Protein 1EXS (pdb70)

CATH classification: 2.40.128.20

Solvent-accessible surface area: 9386 Å² total; per-residue (Å²): 194,157,102,110,70,140,102,99,181,64,85,63,126,110,15,18,38,83,19,29,1,8,7,17,0,5,1,72,91,30,126,37,96,66,192,32,14,1,37,90,0,5,0,30,10,6,120,35,23,137,111,37,12,4,58,0,56,2,29,43,46,69,143,105,151,57,32,136,27,103,14,92,0,85,131,48,154,103,89,50,40,30,120,11,146,25,8,24,4,39,60,1,45,40,28,46,15,50,200,84,74,29,4,1,1,0,2,34,38,59,98,38,42,103,62,8,3,3,0,2,2,1,18,108,77,64,132,54,76,104,94,37,40,92,68,4,78,76,8,7,162,55,31,113,16,91,34,111,33,45,115,60,109,147,145,50,91,11,41,86

Structure (mmCIF, N/CA/C/O backbone):
data_1EXS
#
_entry.id   1EXS
#
_cell.length_a   80.605
_cell.length_b   80.605
_cell.length_c   78.520
_cell.angle_alpha   90.00
_cell.angle_beta   90.00
_cell.angle_gamma   120.00
#
_symmetry.space_group_name_H-M   'P 32 2 1'
#
loop_
_entity.id
_entity.type
_entity.pdbx_description
1 polymer BETA-LACTOGLOBULIN
2 non-polymer 'SODIUM ION'
3 non-polymer GLYCEROL
4 water water
#
loop_
_atom_site.group_PDB
_atom_site.id
_atom_site.type_symbol
_atom_site.label_atom_id
_atom_site.label_alt_id
_atom_site.label_comp_id
_atom_site.label_asym_id
_atom_site.label_entity_id
_atom_site.label_seq_id
_atom_site.pdbx_PDB_ins_code
_atom_site.Cartn_x
_atom_site.Cartn_y
_atom_site.Cartn_z
_atom_site.occupancy
_atom_site.B_iso_or_equiv
_atom_site.auth_seq_id
_atom_site.auth_comp_id
_atom_site.auth_asym_id
_atom_site.auth_atom_id
_atom_site.pdbx_PDB_model_num
ATOM 1 N N . VAL A 1 1 ? 43.633 -9.580 -1.745 1.00 77.84 1 VAL A N 1
ATOM 2 C CA . VAL A 1 1 ? 42.706 -8.945 -0.767 1.00 78.45 1 VAL A CA 1
ATOM 3 C C . VAL A 1 1 ? 43.314 -9.079 0.633 1.00 76.69 1 VAL A C 1
ATOM 4 O O . VAL A 1 1 ? 42.681 -9.410 1.640 1.00 77.77 1 VAL A O 1
ATOM 8 N N . GLU A 1 2 ? 44.592 -8.721 0.707 1.00 72.48 2 GLU A N 1
ATOM 9 C CA . GLU A 1 2 ? 45.367 -8.729 1.920 1.00 68.99 2 GLU A CA 1
ATOM 10 C C . GLU A 1 2 ? 45.028 -7.652 2.950 1.00 63.73 2 GLU A C 1
ATOM 11 O O . GLU A 1 2 ? 45.762 -7.588 3.938 1.00 62.14 2 GLU A O 1
ATOM 17 N N . VAL A 1 3 ? 43.986 -6.855 2.808 1.00 58.54 3 VAL A N 1
ATOM 18 C CA . VAL A 1 3 ? 43.656 -5.825 3.779 1.00 55.78 3 VAL A CA 1
ATOM 19 C C . VAL A 1 3 ? 42.152 -5.753 4.004 1.00 54.48 3 VAL A C 1
ATOM 20 O O . VAL A 1 3 ? 41.397 -5.764 3.032 1.00 54.48 3 VAL A O 1
ATOM 24 N N . THR A 1 4 ? 41.705 -5.736 5.271 1.00 50.53 4 THR A N 1
ATOM 25 C CA . THR A 1 4 ? 40.315 -5.567 5.607 1.00 46.76 4 THR A CA 1
ATOM 26 C C . THR A 1 4 ? 40.074 -4.593 6.783 1.00 41.85 4 THR A C 1
ATOM 27 O O . THR A 1 4 ? 40.902 -4.435 7.681 1.00 40.71 4 THR A O 1
ATOM 31 N N . PRO A 1 5 ? 38.898 -4.003 6.765 1.00 38.44 5 PRO A N 1
ATOM 32 C CA . PRO A 1 5 ? 38.478 -3.070 7.795 1.00 37.15 5 PRO A CA 1
ATOM 33 C C . PRO A 1 5 ? 38.216 -3.837 9.089 1.00 36.47 5 PRO A C 1
ATOM 34 O O . PRO A 1 5 ? 37.529 -4.839 9.171 1.00 34.64 5 PRO A O 1
ATOM 38 N N . ILE A 1 6 ? 38.888 -3.398 10.137 1.00 36.26 6 ILE A N 1
ATOM 39 C CA . ILE A 1 6 ? 38.678 -3.874 11.496 1.00 36.37 6 ILE A CA 1
ATOM 40 C C . ILE A 1 6 ? 38.540 -2.643 12.361 1.00 35.37 6 ILE A C 1
ATOM 41 O O . ILE A 1 6 ? 39.032 -1.591 11.883 1.00 36.98 6 ILE A O 1
ATOM 46 N N . MET A 1 7 ? 38.133 -2.752 13.606 1.00 32.26 7 MET A N 1
ATOM 47 C CA . MET A 1 7 ? 38.210 -1.633 14.512 1.00 31.20 7 MET A CA 1
ATOM 48 C C . MET A 1 7 ? 39.513 -1.731 15.293 1.00 33.26 7 MET A C 1
ATOM 49 O O . MET A 1 7 ? 40.020 -2.821 15.527 1.00 30.45 7 MET A O 1
ATOM 54 N N . THR A 1 8 ? 40.205 -0.609 15.525 1.00 33.57 8 THR A N 1
ATOM 55 C CA . THR A 1 8 ? 41.427 -0.688 16.277 1.00 36.54 8 THR A CA 1
ATOM 56 C C . THR A 1 8 ? 41.453 0.492 17.266 1.00 36.01 8 THR A C 1
ATOM 57 O O . THR A 1 8 ? 40.833 1.490 16.990 1.00 35.27 8 THR A O 1
ATOM 61 N N . GLU A 1 9 ? 42.148 0.318 18.372 1.00 35.57 9 GLU A N 1
ATOM 62 C CA . GLU A 1 9 ? 42.373 1.358 19.370 1.00 36.52 9 GLU A CA 1
ATOM 63 C C . GLU A 1 9 ? 43.527 2.171 18.779 1.00 38.15 9 GLU A C 1
ATOM 64 O O . GLU A 1 9 ? 44.619 1.669 18.523 1.00 39.36 9 GLU A O 1
ATOM 70 N N . LEU A 1 10 ? 43.243 3.413 18.446 1.00 38.73 10 LEU A N 1
ATOM 71 C CA . LEU A 1 10 ? 44.278 4.206 17.778 1.00 39.08 10 LEU A CA 1
ATOM 72 C C . LEU A 1 10 ? 44.603 5.417 18.633 1.00 39.21 10 LEU A C 1
ATOM 73 O O . LEU A 1 10 ? 43.793 6.009 19.356 1.00 37.46 10 LEU A O 1
ATOM 78 N N . ASP A 1 11 ? 45.875 5.708 18.575 1.00 41.76 11 ASP A N 1
ATOM 79 C CA . ASP A 1 11 ? 46.484 6.900 19.141 1.00 44.72 11 ASP A CA 1
ATOM 80 C C . ASP A 1 11 ? 45.676 8.114 18.680 1.00 43.87 11 ASP A C 1
ATOM 81 O O . ASP A 1 11 ? 45.620 8.483 17.511 1.00 42.58 11 ASP A O 1
ATOM 86 N N . THR A 1 12 ? 45.037 8.785 19.600 1.00 45.50 12 THR A N 1
ATOM 87 C CA . THR A 1 12 ? 44.226 9.975 19.429 1.00 48.27 12 THR A CA 1
ATOM 88 C C . THR A 1 12 ? 44.865 11.030 18.539 1.00 49.25 12 THR A C 1
ATOM 89 O O . THR A 1 12 ? 44.184 11.677 17.741 1.00 47.80 12 THR A O 1
ATOM 93 N N . GLN A 1 13 ? 46.181 11.173 18.563 1.00 49.99 13 GLN A N 1
ATOM 94 C CA . GLN A 1 13 ? 46.901 12.178 17.805 1.00 51.17 13 GLN A CA 1
ATOM 95 C C . GLN A 1 13 ? 47.083 11.817 16.350 1.00 48.80 13 GLN A C 1
ATOM 96 O O . GLN A 1 13 ? 47.362 12.658 15.487 1.00 47.60 13 GLN A O 1
ATOM 102 N N . LYS A 1 14 ? 46.717 10.609 15.963 1.00 48.41 14 LYS A N 1
ATOM 103 C CA . LYS A 1 14 ? 46.671 10.236 14.552 1.00 46.56 14 LYS A CA 1
ATOM 104 C C . LYS A 1 14 ? 45.394 10.798 13.950 1.00 43.55 14 LYS A C 1
ATOM 105 O O . LYS A 1 14 ? 45.346 10.952 12.737 1.00 43.45 14 LYS A O 1
ATOM 111 N N . VAL A 1 15 ? 44.401 11.064 14.785 1.00 38.97 15 VAL A N 1
ATOM 112 C CA . VAL A 1 15 ? 43.137 11.610 14.401 1.00 37.26 15 VAL A CA 1
ATOM 113 C C . VAL A 1 15 ? 43.073 13.121 14.679 1.00 36.28 15 VAL A C 1
ATOM 114 O O . VAL A 1 15 ? 42.514 13.817 13.834 1.00 36.80 15 VAL A O 1
ATOM 118 N N . ALA A 1 16 ? 43.556 13.649 15.799 1.00 32.45 16 ALA A N 1
ATOM 119 C CA . ALA A 1 16 ? 43.341 15.035 16.134 1.00 31.61 16 ALA A CA 1
ATOM 120 C C . ALA A 1 16 ? 44.025 16.030 15.183 1.00 29.66 16 ALA A C 1
ATOM 121 O O . ALA A 1 16 ? 45.074 15.715 14.629 1.00 29.43 16 ALA A O 1
ATOM 123 N N . GLY A 1 17 ? 43.492 17.244 15.173 1.00 27.42 17 GLY A N 1
ATOM 124 C CA . GLY A 1 17 ? 44.172 18.357 14.510 1.00 27.15 17 GLY A CA 1
ATOM 125 C C . GLY A 1 17 ? 43.510 18.823 13.193 1.00 26.22 17 GLY A C 1
ATOM 126 O O . GLY A 1 17 ? 42.342 18.646 12.884 1.00 24.36 17 GLY A O 1
ATOM 127 N N . THR A 1 18 ? 44.328 19.437 12.378 1.00 26.73 18 THR A N 1
ATOM 128 C CA . THR A 1 18 ? 43.933 20.023 11.113 1.00 28.98 18 THR A CA 1
ATOM 129 C C . THR A 1 18 ? 43.992 18.993 9.986 1.00 28.25 18 THR A C 1
ATOM 130 O O . THR A 1 18 ? 44.904 18.186 9.897 1.00 28.13 18 THR A O 1
ATOM 134 N N . TRP A 1 19 ? 42.957 18.995 9.197 1.00 28.07 19 TRP A N 1
ATOM 135 C CA . TRP A 1 19 ? 42.791 18.110 8.045 1.00 29.96 19 TRP A CA 1
ATOM 136 C C . TRP A 1 19 ? 42.139 18.950 6.941 1.00 30.30 19 TRP A C 1
ATOM 137 O O . TRP A 1 19 ? 41.737 20.110 7.151 1.00 29.68 19 TRP A O 1
ATOM 148 N N . HIS A 1 20 ? 42.292 18.463 5.712 1.00 29.45 20 HIS A N 1
ATOM 149 C CA . HIS A 1 20 ? 41.750 19.108 4.529 1.00 28.95 20 HIS A CA 1
ATOM 150 C C . HIS A 1 20 ? 41.101 18.006 3.670 1.00 27.73 20 HIS A C 1
ATOM 151 O O . HIS A 1 20 ? 41.690 16.941 3.460 1.00 24.27 20 HIS A O 1
ATOM 158 N N . THR A 1 21 ? 39.924 18.328 3.155 1.00 27.03 21 THR A N 1
ATOM 159 C CA . THR A 1 21 ? 39.228 17.389 2.266 1.00 29.20 21 THR A CA 1
ATOM 160 C C . THR A 1 21 ? 39.876 17.478 0.884 1.00 29.48 21 THR A C 1
ATOM 161 O O . THR A 1 21 ? 39.814 18.559 0.281 1.00 29.58 21 THR A O 1
ATOM 165 N N . VAL A 1 22 ? 40.560 16.448 0.432 1.00 29.64 22 VAL A N 1
ATOM 166 C CA . VAL A 1 22 ? 41.221 16.462 -0.860 1.00 29.11 22 VAL A CA 1
ATOM 167 C C . VAL A 1 22 ? 40.508 15.651 -1.936 1.00 30.40 22 VAL A C 1
ATOM 168 O O . VAL A 1 22 ? 40.818 15.867 -3.140 1.00 30.53 22 VAL A O 1
ATOM 172 N N . ALA A 1 23 ? 39.437 14.935 -1.565 1.00 28.58 23 ALA A N 1
ATOM 173 C CA . ALA A 1 23 ? 38.639 14.228 -2.577 1.00 28.18 23 ALA A CA 1
ATOM 174 C C . ALA A 1 23 ? 37.353 13.719 -1.928 1.00 30.12 23 ALA A C 1
ATOM 175 O O . ALA A 1 23 ? 37.240 13.618 -0.692 1.00 30.16 23 ALA A O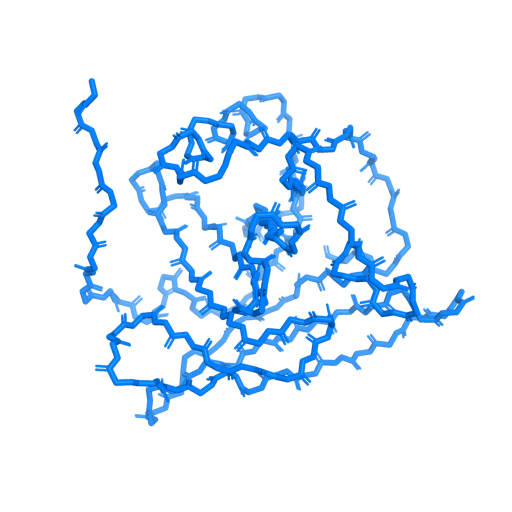 1
ATOM 177 N N . MET A 1 24 ? 36.309 13.579 -2.735 1.00 29.08 24 MET A N 1
ATOM 178 C CA . MET A 1 24 ? 35.020 13.094 -2.324 1.00 29.39 24 MET A CA 1
ATOM 179 C C . MET A 1 24 ? 34.509 11.984 -3.247 1.00 31.50 24 MET A C 1
ATOM 180 O O . MET A 1 24 ? 34.816 11.885 -4.438 1.00 32.28 24 MET A O 1
ATOM 185 N N . ALA A 1 25 ? 33.632 11.154 -2.648 1.00 31.25 25 ALA A N 1
ATOM 186 C CA . ALA A 1 25 ? 33.115 9.973 -3.320 1.00 29.87 25 ALA A CA 1
ATOM 187 C C . ALA A 1 25 ? 31.703 9.731 -2.856 1.00 31.79 25 ALA A C 1
ATOM 188 O O . ALA A 1 25 ? 31.339 10.246 -1.791 1.00 31.80 25 ALA A O 1
ATOM 190 N N . VAL A 1 26 ? 30.846 9.197 -3.752 1.00 33.32 26 VAL A N 1
ATOM 191 C CA . VAL A 1 26 ? 29.428 9.012 -3.376 1.00 32.89 26 VAL A CA 1
ATOM 192 C C . VAL A 1 26 ? 28.990 7.620 -3.851 1.00 32.82 26 VAL A C 1
ATOM 193 O O . VAL A 1 26 ? 29.686 6.960 -4.619 1.00 30.25 26 VAL A O 1
ATOM 197 N N . SER A 1 27 ? 27.894 7.114 -3.302 1.00 34.79 27 SER A N 1
ATOM 198 C CA . SER A 1 27 ? 27.400 5.805 -3.705 1.00 37.25 27 SER A CA 1
ATOM 199 C C . SER A 1 27 ? 26.947 5.946 -5.173 1.00 38.59 27 SER A C 1
ATOM 200 O O . SER A 1 27 ? 26.481 7.026 -5.512 1.00 35.45 27 SER A O 1
ATOM 203 N N . ASP A 1 28 ? 27.161 4.910 -5.978 1.00 39.42 28 ASP A N 1
ATOM 204 C CA . ASP A 1 28 ? 26.705 4.916 -7.353 1.00 44.16 28 ASP A CA 1
ATOM 205 C C . ASP A 1 28 ? 25.324 5.522 -7.504 1.00 47.02 28 ASP A C 1
ATOM 206 O O . ASP A 1 28 ? 25.248 6.385 -8.382 1.00 49.77 28 ASP A O 1
ATOM 211 N N . VAL A 1 29 ? 24.323 5.185 -6.727 1.00 51.13 29 VAL A N 1
ATOM 212 C CA . VAL A 1 29 ? 23.036 5.846 -6.839 1.00 56.22 29 VAL A CA 1
ATOM 213 C C . VAL A 1 29 ? 22.938 6.695 -5.581 1.00 59.86 29 VAL A C 1
ATOM 214 O O . VAL A 1 29 ? 22.857 6.159 -4.489 1.00 61.64 29 VAL A O 1
ATOM 218 N N . SER A 1 30 ? 23.108 7.981 -5.755 1.00 64.95 30 SER A N 1
ATOM 219 C CA . SER A 1 30 ? 23.176 8.913 -4.647 1.00 70.42 30 SER A CA 1
ATOM 220 C C . SER A 1 30 ? 21.969 9.829 -4.633 1.00 76.66 30 SER A C 1
ATOM 221 O O . SER A 1 30 ? 21.693 10.519 -5.614 1.00 77.08 30 SER A O 1
ATOM 224 N N . LEU A 1 31 ? 21.223 9.846 -3.538 1.00 84.53 31 LEU A N 1
ATOM 225 C CA . LEU A 1 31 ? 20.049 10.691 -3.400 1.00 92.98 31 LEU A CA 1
ATOM 226 C C . LEU A 1 31 ? 20.168 11.586 -2.175 1.00 98.96 31 LEU A C 1
ATOM 227 O O . LEU A 1 31 ? 19.726 11.222 -1.083 1.00 99.67 31 LEU A O 1
ATOM 232 N N . LEU A 1 32 ? 20.816 12.732 -2.353 1.00 105.84 32 LEU A N 1
ATOM 233 C CA . LEU A 1 32 ? 21.070 13.641 -1.228 1.00 112.61 32 LEU A CA 1
ATOM 234 C C . LEU A 1 32 ? 20.106 14.805 -1.229 1.00 116.67 32 LEU A C 1
ATOM 235 O O . LEU A 1 32 ? 19.790 15.346 -2.288 1.00 116.85 32 LEU A O 1
ATOM 240 N N . ASP A 1 33 ? 19.610 15.234 -0.076 1.00 121.74 33 ASP A N 1
ATOM 241 C CA . ASP A 1 33 ? 18.633 16.293 0.067 1.00 126.37 33 ASP A CA 1
ATOM 242 C C . ASP A 1 33 ? 18.834 17.579 -0.712 1.00 12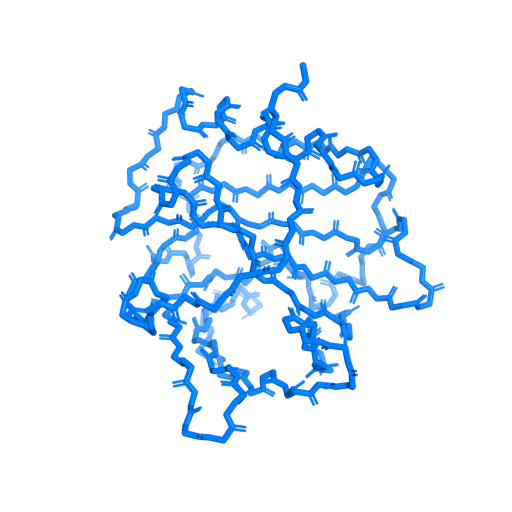7.55 33 ASP A C 1
ATOM 243 O O . ASP A 1 33 ? 17.810 18.195 -1.059 1.00 128.27 33 ASP A O 1
ATOM 248 N N . ALA A 1 34 ? 20.028 18.084 -0.946 1.00 127.88 34 ALA A N 1
ATOM 249 C CA . ALA A 1 34 ? 20.294 19.286 -1.713 1.00 127.48 34 ALA A CA 1
ATOM 250 C C . ALA A 1 34 ? 20.385 20.547 -0.866 1.00 126.47 34 ALA A C 1
ATOM 251 O O . ALA A 1 34 ? 21.311 21.340 -1.065 1.00 126.52 34 ALA A O 1
ATOM 253 N N . LYS A 1 35 ? 19.515 20.713 0.122 1.00 124.56 35 LYS A N 1
ATOM 254 C CA . LYS A 1 35 ? 19.528 21.896 0.973 1.00 122.12 35 LYS A CA 1
ATOM 255 C C . LYS A 1 35 ? 20.747 21.915 1.892 1.00 118.09 35 LYS A C 1
ATOM 256 O O . LYS A 1 35 ? 21.248 22.965 2.301 1.00 118.06 35 LYS A O 1
ATOM 262 N N . SER A 1 36 ? 21.219 20.724 2.240 1.00 111.81 36 SER A N 1
ATOM 263 C CA . SER A 1 36 ? 22.393 20.574 3.089 1.00 105.22 36 SER A CA 1
ATOM 264 C C . SER A 1 36 ? 23.185 19.363 2.625 1.00 99.02 36 SER A C 1
ATOM 265 O O . SER A 1 36 ? 23.217 18.341 3.294 1.00 97.64 36 SER A O 1
ATOM 268 N N . SER A 1 37 ? 23.779 19.461 1.439 1.00 91.76 37 SER A N 1
ATOM 269 C CA . SER A 1 37 ? 24.538 18.347 0.901 1.00 85.13 37 SER A CA 1
ATOM 270 C C . SER A 1 37 ? 25.840 18.133 1.670 1.00 78.25 37 SER A C 1
ATOM 271 O O . SER A 1 37 ? 26.684 19.027 1.751 1.00 76.05 37 SER A O 1
ATOM 274 N N . PRO A 1 38 ? 26.132 16.873 1.979 1.00 71.60 38 PRO A N 1
ATOM 275 C CA . PRO A 1 38 ? 27.430 16.479 2.492 1.00 66.83 38 PRO A CA 1
ATOM 276 C C . PRO A 1 38 ? 28.551 16.863 1.534 1.00 62.22 38 PRO A C 1
ATOM 277 O O . PRO A 1 38 ? 29.661 17.181 1.967 1.00 58.80 38 PRO A O 1
ATOM 281 N N . LEU A 1 39 ? 28.284 17.027 0.242 1.00 58.68 39 LEU A N 1
ATOM 282 C CA . LEU A 1 39 ? 29.236 17.446 -0.754 1.00 56.98 39 LEU A CA 1
ATOM 283 C C . LEU A 1 39 ? 29.585 18.927 -0.647 1.00 54.10 39 LEU A C 1
ATOM 284 O O . LEU A 1 39 ? 30.551 19.303 -1.288 1.00 51.38 39 LEU A O 1
ATOM 289 N N . LYS A 1 40 ? 28.892 19.718 0.155 1.00 52.51 40 LYS A N 1
ATOM 290 C CA . LYS A 1 40 ? 29.273 21.113 0.298 1.00 54.24 40 LYS A CA 1
ATOM 291 C C . LYS A 1 40 ? 29.957 21.427 1.626 1.00 51.42 40 LYS A C 1
ATOM 292 O O . LYS A 1 40 ? 30.109 22.597 1.986 1.00 48.74 40 LYS A O 1
ATOM 298 N N . ALA A 1 41 ? 30.261 20.410 2.421 1.00 48.50 41 ALA A N 1
ATOM 299 C CA . ALA A 1 41 ? 30.881 20.611 3.737 1.00 45.95 41 ALA A CA 1
ATOM 300 C C . ALA A 1 41 ? 32.289 20.034 3.689 1.00 44.56 41 ALA A C 1
ATOM 301 O O . ALA A 1 41 ? 32.595 18.912 3.284 1.00 45.17 41 ALA A O 1
ATOM 303 N N . TYR A 1 42 ? 33.246 20.920 3.927 1.00 41.86 42 TYR A N 1
ATOM 30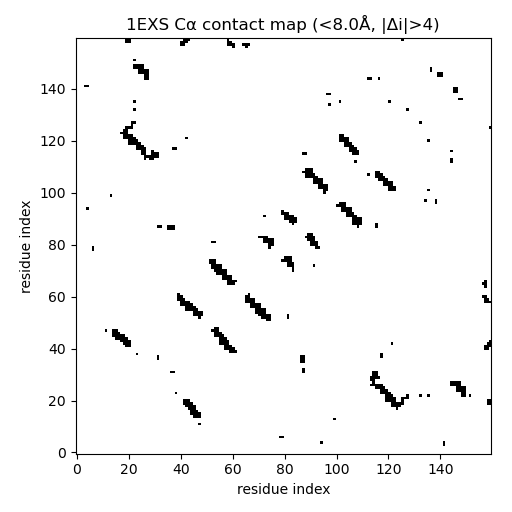4 C CA . TYR A 1 42 ? 34.665 20.581 3.864 1.00 39.08 42 TYR A CA 1
ATOM 305 C C . TYR A 1 42 ? 35.214 20.521 5.275 1.00 37.54 42 TYR A C 1
ATOM 306 O O . TYR A 1 42 ? 35.062 21.489 6.027 1.00 35.21 42 TYR A O 1
ATOM 315 N N . VAL A 1 43 ? 35.811 19.391 5.639 1.00 36.59 43 VAL A N 1
ATOM 316 C CA . VAL A 1 43 ? 36.426 19.213 6.954 1.00 33.89 43 VAL A CA 1
ATOM 317 C C . VAL A 1 43 ? 37.632 20.115 7.122 1.00 35.13 43 VAL A C 1
ATOM 318 O O . VAL A 1 43 ? 38.565 20.192 6.300 1.00 36.76 43 VAL A O 1
ATOM 322 N N . GLU A 1 44 ? 37.729 20.721 8.309 1.00 35.91 44 GLU A N 1
ATOM 323 C CA . GLU A 1 44 ? 38.914 21.489 8.669 1.00 35.29 44 GLU A CA 1
ATOM 324 C C . GLU A 1 44 ? 39.643 20.898 9.868 1.00 32.41 44 GLU A C 1
ATOM 325 O O . GLU A 1 44 ? 40.825 21.162 10.018 1.00 29.86 44 GLU A O 1
ATOM 331 N N . GLY A 1 45 ? 38.949 20.159 10.728 1.00 31.35 45 GLY A N 1
ATOM 332 C CA . GLY A 1 45 ? 39.693 19.642 11.872 1.00 30.28 45 GLY A CA 1
ATOM 333 C C . GLY A 1 45 ? 38.912 18.557 12.569 1.00 30.13 45 GLY A C 1
ATOM 334 O O . GLY A 1 45 ? 37.690 18.532 12.383 1.00 29.16 45 GLY A O 1
ATOM 335 N N . LEU A 1 46 ? 39.653 17.777 13.375 1.00 28.74 46 LEU A N 1
ATOM 336 C CA . LEU A 1 46 ? 38.975 16.694 14.102 1.00 26.80 46 LEU A CA 1
ATOM 337 C C . LEU A 1 46 ? 39.499 16.690 15.535 1.00 28.04 46 LEU A C 1
ATOM 338 O O . LEU A 1 46 ? 40.646 17.052 15.807 1.00 27.63 46 LEU A O 1
ATOM 343 N N . LYS A 1 47 ? 38.635 16.219 16.430 1.00 28.84 47 LYS A N 1
ATOM 344 C CA . LYS A 1 47 ? 39.124 16.095 17.782 1.00 30.67 47 LYS A CA 1
ATOM 345 C C . LYS A 1 47 ? 38.359 15.084 18.616 1.00 28.21 47 LYS A C 1
ATOM 346 O O . LYS A 1 47 ? 37.224 15.349 18.968 1.00 27.02 47 LYS A O 1
ATOM 352 N N . PRO A 1 48 ? 38.973 13.956 18.846 1.00 26.16 48 PRO A N 1
ATOM 353 C CA . PRO A 1 48 ? 38.362 12.946 19.727 1.00 27.62 48 PRO A CA 1
ATOM 354 C C . PRO A 1 48 ? 38.291 13.565 21.120 1.00 27.96 48 PRO A C 1
ATOM 355 O O . PRO A 1 48 ? 39.227 14.269 21.541 1.00 29.04 48 PRO A O 1
ATOM 359 N N . THR A 1 49 ? 37.199 13.469 21.837 1.00 27.99 49 THR A N 1
ATOM 360 C CA . THR A 1 49 ? 37.060 14.059 23.167 1.00 30.54 49 THR A CA 1
ATOM 361 C C . THR A 1 49 ? 37.354 13.022 24.265 1.00 33.54 49 THR A C 1
ATOM 362 O O . THR A 1 49 ? 37.040 11.836 24.076 1.00 32.65 49 THR A O 1
ATOM 366 N N . PRO A 1 50 ? 37.387 13.531 25.524 1.00 35.63 50 PRO A N 1
ATOM 367 C CA . PRO A 1 50 ? 37.688 12.657 26.660 1.00 35.46 50 PRO A CA 1
ATOM 368 C C . PRO A 1 50 ? 36.598 11.677 26.905 1.00 36.24 50 PRO A C 1
ATOM 369 O O . PRO A 1 50 ? 36.811 10.532 27.329 1.00 40.01 50 PRO A O 1
ATOM 373 N N . GLU A 1 51 ? 35.389 11.963 26.443 1.00 35.88 51 GLU A N 1
ATOM 374 C CA . GLU A 1 51 ? 34.245 11.096 26.570 1.00 35.66 51 GLU A CA 1
ATOM 375 C C . GLU A 1 51 ? 34.100 10.069 25.441 1.00 35.09 51 GLU A C 1
ATOM 376 O O . GLU A 1 51 ? 33.093 9.362 25.450 1.00 33.38 51 GLU A O 1
ATOM 382 N N . GLY A 1 52 ? 35.017 9.997 24.490 1.00 34.66 52 GLY A N 1
ATOM 383 C CA . GLY A 1 52 ? 34.794 9.065 23.379 1.00 36.62 52 GLY A CA 1
ATOM 384 C C . GLY A 1 52 ? 33.957 9.630 22.236 1.00 35.57 52 GLY A C 1
ATOM 385 O O . GLY A 1 52 ? 33.412 8.856 21.423 1.00 36.05 52 GLY A O 1
ATOM 386 N N . ASP A 1 53 ? 33.642 10.930 22.253 1.00 34.22 53 ASP A N 1
ATOM 387 C CA . ASP A 1 53 ? 32.893 11.425 21.073 1.00 33.42 53 ASP A CA 1
ATOM 388 C C . ASP A 1 53 ? 33.980 11.993 20.145 1.00 32.44 53 ASP A C 1
ATOM 389 O O . ASP A 1 53 ? 35.188 12.055 20.498 1.00 29.87 53 ASP A O 1
ATOM 394 N N . LEU A 1 54 ? 33.479 12.487 19.040 1.00 30.69 54 LEU A N 1
ATOM 395 C CA . LEU A 1 54 ? 34.335 13.094 18.031 1.00 31.86 54 LEU A CA 1
ATOM 396 C C . LEU A 1 54 ? 33.852 14.472 17.570 1.00 32.58 54 LEU A C 1
ATOM 397 O O . LEU A 1 54 ? 32.772 14.721 17.011 1.00 34.04 54 LEU A O 1
ATOM 402 N N . GLU A 1 55 ? 34.686 15.459 17.826 1.00 32.92 55 GLU A N 1
ATOM 403 C CA . GLU A 1 55 ? 34.344 16.733 17.227 1.00 35.39 55 GLU A CA 1
ATOM 404 C C . GLU A 1 55 ? 34.985 16.892 15.851 1.00 34.66 55 GLU A C 1
ATOM 405 O O . GLU A 1 55 ? 36.137 16.598 15.544 1.00 32.74 55 GLU A O 1
ATOM 411 N N . ILE A 1 56 ? 34.098 17.375 14.976 1.00 33.10 56 ILE A N 1
ATOM 412 C CA . ILE A 1 56 ? 34.436 17.660 13.598 1.00 31.93 56 ILE A CA 1
ATOM 413 C C . ILE A 1 56 ? 34.226 19.145 13.309 1.00 32.45 56 ILE A C 1
ATOM 414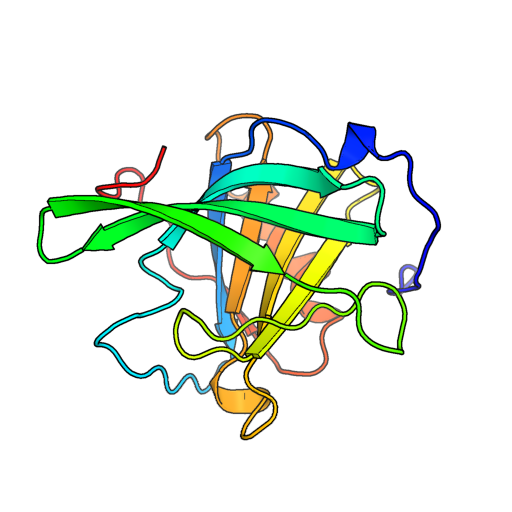 O O . ILE A 1 56 ? 33.119 19.691 13.454 1.00 32.70 56 ILE A O 1
ATOM 419 N N . LEU A 1 57 ? 35.224 19.855 12.881 1.00 34.66 57 LEU A N 1
ATOM 420 C CA . LEU A 1 57 ? 35.102 21.258 12.471 1.00 37.45 57 LEU A CA 1
ATOM 421 C C . LEU A 1 57 ? 35.015 21.253 10.934 1.00 39.45 57 LEU A C 1
ATOM 422 O O . LEU A 1 57 ? 35.915 20.785 10.222 1.00 36.71 57 LEU A O 1
ATOM 427 N N . LEU A 1 58 ? 33.917 21.753 10.411 1.00 44.92 58 LEU A N 1
ATOM 428 C CA . LEU A 1 58 ? 33.586 21.862 9.012 1.00 50.61 58 LEU A CA 1
ATOM 429 C C . LEU A 1 58 ? 33.364 23.325 8.569 1.00 56.81 58 LEU A C 1
ATOM 430 O O . LEU A 1 58 ? 32.954 24.251 9.268 1.00 52.47 58 LEU A O 1
ATOM 435 N N . GLN A 1 59 ? 33.565 23.529 7.276 1.00 66.39 59 GLN A N 1
ATOM 436 C CA . GLN A 1 59 ? 33.234 24.751 6.572 1.00 78.08 59 GLN A CA 1
ATOM 437 C C . GLN A 1 59 ? 32.247 24.372 5.469 1.00 86.88 59 GLN A C 1
ATOM 438 O O . GLN A 1 59 ? 32.608 23.518 4.668 1.00 85.92 59 GLN A O 1
ATOM 444 N N . LYS A 1 60 ? 31.055 24.953 5.480 1.00 100.04 60 LYS A N 1
ATOM 445 C CA . LYS A 1 60 ? 30.119 24.540 4.443 1.00 113.76 60 LYS A CA 1
ATOM 446 C C . LYS A 1 60 ? 29.715 25.651 3.493 1.00 122.57 60 LYS A C 1
ATOM 447 O O . LYS A 1 60 ? 29.591 26.826 3.791 1.00 122.75 60 LYS A O 1
ATOM 453 N N . ARG A 1 61 ? 29.533 25.194 2.256 1.00 133.73 61 ARG A N 1
ATOM 454 C CA . ARG A 1 61 ? 29.028 25.992 1.147 1.00 144.04 61 ARG A CA 1
ATOM 455 C C . ARG A 1 61 ? 27.588 26.337 1.521 1.00 147.85 61 ARG A C 1
ATOM 456 O O . ARG A 1 61 ? 26.670 25.543 1.324 1.00 148.00 61 ARG A O 1
ATOM 464 N N . GLU A 1 62 ? 27.442 27.485 2.180 1.00 152.00 62 GLU A N 1
ATOM 465 C CA . GLU A 1 62 ? 26.147 27.887 2.699 1.00 155.44 62 GLU A CA 1
ATOM 466 C C . GLU A 1 62 ? 25.586 29.085 1.958 1.00 155.19 62 GLU A C 1
ATOM 467 O O . GLU A 1 62 ? 25.838 30.240 2.287 1.00 155.61 62 GLU A O 1
ATOM 473 N N . ASN A 1 63 ? 24.870 28.806 0.876 1.00 153.76 63 ASN A N 1
ATOM 474 C CA . ASN A 1 63 ? 24.170 29.763 0.046 1.00 151.44 63 ASN A CA 1
ATOM 475 C C . ASN A 1 63 ? 24.992 30.483 -1.010 1.00 147.01 63 ASN A C 1
ATOM 476 O O . ASN A 1 63 ? 24.479 30.867 -2.064 1.00 147.17 63 ASN A O 1
ATOM 481 N N . ASP A 1 64 ? 26.263 30.704 -0.810 1.00 140.40 64 ASP A N 1
ATOM 482 C CA . ASP A 1 64 ? 27.242 31.366 -1.639 1.00 133.17 64 ASP A CA 1
ATOM 483 C C . ASP A 1 64 ? 28.158 32.114 -0.653 1.00 125.54 64 ASP A C 1
ATOM 484 O O . ASP A 1 64 ? 29.054 32.881 -0.943 1.00 125.05 64 ASP A O 1
ATOM 489 N N . LYS A 1 65 ? 27.856 31.799 0.598 1.00 115.42 65 LYS A N 1
ATOM 490 C CA . LYS A 1 65 ? 28.588 32.231 1.764 1.00 105.25 65 LYS A CA 1
ATOM 491 C C . LYS A 1 65 ? 29.239 30.964 2.347 1.00 95.32 65 LYS A C 1
ATOM 492 O O . LYS A 1 65 ? 28.867 29.843 2.012 1.00 93.56 65 LYS A O 1
ATOM 498 N N . CYS A 1 66 ? 30.182 31.202 3.238 1.00 82.90 66 CYS A N 1
ATOM 499 C CA . CYS A 1 66 ? 30.931 30.145 3.889 1.00 70.73 66 CYS A CA 1
ATOM 500 C C . CYS A 1 66 ? 30.704 30.129 5.394 1.00 67.14 66 CYS A C 1
ATOM 501 O O . CYS A 1 66 ? 31.151 31.059 6.087 1.00 67.40 66 CYS A O 1
ATOM 504 N N . ALA A 1 67 ? 30.053 29.077 5.904 1.00 60.80 67 ALA A N 1
ATOM 505 C CA . ALA A 1 67 ? 29.980 29.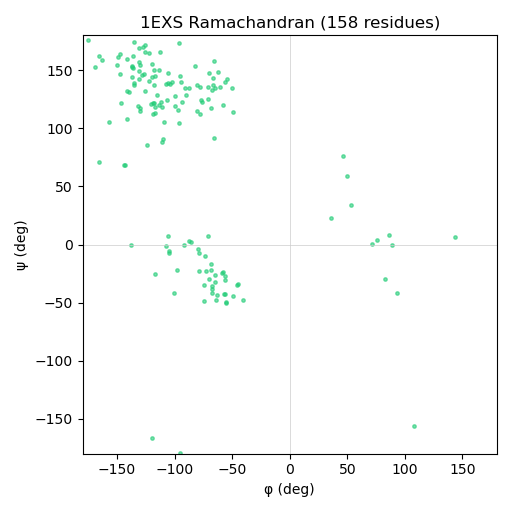094 7.374 1.00 55.44 67 ALA A CA 1
ATOM 506 C C . ALA A 1 67 ? 30.692 27.893 8.009 1.00 50.51 67 ALA A C 1
ATOM 507 O O . ALA A 1 67 ? 30.778 26.780 7.525 1.00 45.24 67 ALA A O 1
ATOM 509 N N . GLN A 1 68 ? 31.154 28.237 9.197 1.00 46.62 68 GLN A N 1
ATOM 510 C CA . GLN A 1 68 ? 31.786 27.331 10.136 1.00 45.32 68 GLN A CA 1
ATOM 511 C C . GLN A 1 68 ? 30.691 26.530 10.805 1.00 43.11 68 GLN A C 1
ATOM 512 O O . GLN A 1 68 ? 29.581 26.986 11.027 1.00 43.96 68 GLN A O 1
ATOM 518 N N . GLU A 1 69 ? 30.892 25.238 10.935 1.00 43.25 69 GLU A N 1
ATOM 519 C CA . GLU A 1 69 ? 29.993 24.274 11.540 1.00 43.02 69 GLU A CA 1
ATOM 520 C C . GLU A 1 69 ? 30.839 23.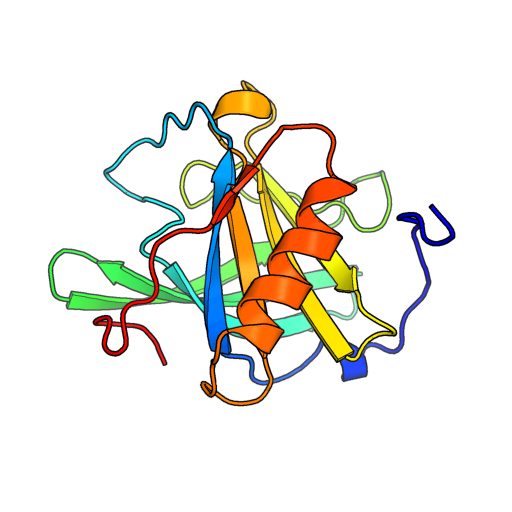273 12.341 1.00 43.63 69 GLU A C 1
ATOM 521 O O . GLU A 1 69 ? 31.885 22.764 11.961 1.00 41.34 69 GLU A O 1
ATOM 527 N N . VAL A 1 70 ? 30.369 23.059 13.580 1.00 42.74 70 VAL A N 1
ATOM 528 C CA . VAL A 1 70 ? 30.996 22.180 14.527 1.00 38.75 70 VAL A CA 1
ATOM 529 C C . VAL A 1 70 ? 30.043 21.043 14.851 1.00 36.04 70 VAL A C 1
ATOM 530 O O . VAL A 1 70 ? 29.007 21.296 15.448 1.00 35.94 70 VAL A O 1
ATOM 534 N N . LEU A 1 71 ? 30.423 19.822 14.552 1.00 34.31 71 LEU A N 1
ATOM 535 C CA . LEU A 1 71 ? 29.591 18.662 14.872 1.00 33.98 71 LEU A CA 1
ATOM 536 C C . LEU A 1 71 ? 30.186 17.874 16.028 1.00 34.02 71 LEU A C 1
ATOM 537 O O . LEU A 1 71 ? 31.429 17.742 16.146 1.00 32.77 71 LEU A O 1
ATOM 542 N N . LEU A 1 72 ? 29.311 17.442 16.924 1.00 34.02 72 LEU A N 1
ATOM 543 C CA . LEU A 1 72 ? 29.705 16.571 18.020 1.00 33.30 72 LEU A CA 1
ATOM 544 C C . LEU A 1 72 ? 29.070 15.203 17.682 1.00 33.93 72 LEU A C 1
ATOM 545 O O . LEU A 1 72 ? 27.908 14.977 17.933 1.00 34.85 72 LEU A O 1
ATOM 550 N N . ALA A 1 73 ? 29.811 14.362 16.972 1.00 33.37 73 ALA A N 1
ATOM 551 C CA . ALA A 1 73 ? 29.402 13.003 16.623 1.00 33.17 73 ALA A CA 1
ATOM 552 C C . ALA A 1 73 ? 29.586 12.164 17.910 1.00 32.16 73 ALA A C 1
ATOM 553 O O . ALA A 1 73 ? 30.641 12.116 18.502 1.00 29.74 73 ALA A O 1
ATOM 555 N N . LYS A 1 74 ? 28.528 11.551 18.346 1.00 33.13 74 LYS A N 1
ATOM 556 C CA . LYS A 1 74 ? 28.461 10.839 19.593 1.00 35.32 74 LYS A CA 1
ATOM 557 C C . LYS A 1 74 ? 28.712 9.337 19.453 1.00 33.49 74 LYS A C 1
ATOM 558 O O . LYS A 1 74 ? 28.106 8.688 18.611 1.00 30.92 74 LYS A O 1
ATOM 564 N N . LYS A 1 75 ? 29.342 8.879 20.494 1.00 33.68 75 LYS A N 1
ATOM 565 C CA . LYS A 1 75 ? 29.525 7.422 20.671 1.00 36.86 75 LYS A CA 1
ATOM 566 C C . LYS A 1 75 ? 28.166 6.737 20.605 1.00 36.20 75 LYS A C 1
ATOM 567 O O . LYS A 1 75 ? 27.172 7.242 21.153 1.00 35.69 75 LYS A O 1
ATOM 573 N N . THR A 1 76 ? 28.147 5.563 19.999 1.00 34.81 76 THR A N 1
ATOM 574 C CA . THR A 1 76 ? 27.004 4.680 19.963 1.00 34.23 76 THR A CA 1
ATOM 575 C C . THR A 1 76 ? 27.441 3.366 20.644 1.00 34.94 76 THR A C 1
ATOM 576 O O . THR A 1 76 ? 28.544 3.336 21.212 1.00 34.87 76 THR A O 1
ATOM 580 N N . ASP A 1 77 ? 26.691 2.295 20.520 1.00 34.40 77 ASP A N 1
ATOM 581 C CA . ASP A 1 77 ? 26.978 1.053 21.224 1.00 36.32 77 ASP A CA 1
ATOM 582 C C . ASP A 1 77 ? 27.858 0.075 20.444 1.00 37.36 77 ASP A C 1
ATOM 583 O O . ASP A 1 77 ? 28.072 -1.065 20.909 1.00 37.63 77 ASP A O 1
ATOM 588 N N . ILE A 1 78 ? 28.231 0.487 19.243 1.00 34.71 78 ILE A N 1
ATOM 589 C CA . 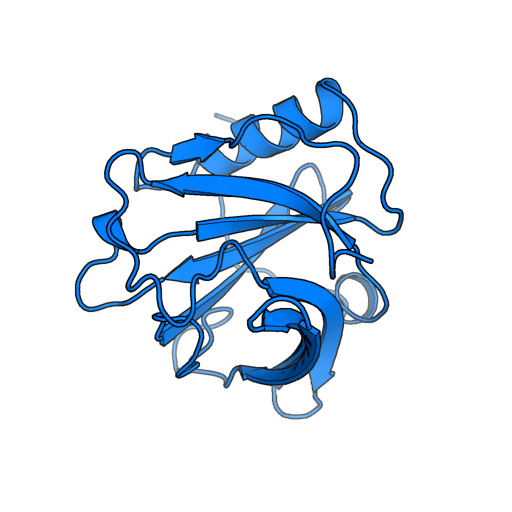ILE A 1 78 ? 29.175 -0.249 18.415 1.00 34.26 78 ILE A CA 1
ATOM 590 C C . ILE A 1 78 ? 30.348 0.719 18.331 1.00 33.01 78 ILE A C 1
ATOM 591 O O . ILE A 1 78 ? 30.171 1.917 18.151 1.00 31.88 78 ILE A O 1
ATOM 596 N N . PRO A 1 79 ? 31.557 0.276 18.621 1.00 32.77 79 PRO A N 1
ATOM 597 C CA . PRO A 1 79 ? 32.727 1.146 18.651 1.00 31.58 79 PRO A CA 1
ATOM 598 C C . PRO A 1 79 ? 32.983 1.757 17.276 1.00 30.19 79 PRO A C 1
ATOM 599 O O . PRO A 1 79 ? 32.729 1.054 16.305 1.00 28.98 79 PRO A O 1
ATOM 603 N N . ALA A 1 80 ? 33.531 2.973 17.245 1.00 27.51 80 ALA A N 1
ATOM 604 C CA . ALA A 1 80 ? 33.959 3.592 16.002 1.00 28.48 80 ALA A CA 1
ATOM 605 C C . ALA A 1 80 ? 32.808 4.042 15.107 1.00 29.07 80 ALA A C 1
ATOM 606 O O . ALA A 1 80 ? 33.104 4.568 14.034 1.00 32.67 80 ALA A O 1
ATOM 608 N N . VAL A 1 81 ? 31.569 3.891 15.437 1.00 28.91 81 VAL A N 1
ATOM 609 C CA . VAL A 1 81 ? 30.385 4.286 14.716 1.00 31.18 81 VAL A CA 1
ATOM 610 C C . VAL A 1 81 ? 29.725 5.439 15.505 1.00 32.32 81 VAL A C 1
ATOM 611 O O . VAL A 1 81 ? 29.491 5.327 16.731 1.00 31.59 81 VAL A O 1
ATOM 615 N N . PHE A 1 82 ? 29.648 6.590 14.850 1.00 31.56 82 PHE A N 1
ATOM 616 C CA . PHE A 1 82 ? 29.164 7.763 15.561 1.00 32.40 82 PHE A CA 1
ATOM 617 C C . PHE A 1 82 ? 27.827 8.226 14.991 1.00 33.41 82 PHE A C 1
ATOM 618 O O . PHE A 1 82 ? 27.487 8.045 13.823 1.00 32.92 82 PHE A O 1
ATOM 626 N N . LYS A 1 83 ? 27.066 8.812 15.896 1.00 34.30 83 LYS A N 1
ATOM 627 C CA . LYS A 1 83 ? 25.750 9.359 15.663 1.00 36.39 83 LYS A CA 1
ATOM 628 C C . LYS A 1 83 ? 25.795 10.873 15.483 1.00 35.88 83 LYS A C 1
ATOM 629 O O . LYS A 1 83 ? 26.251 11.638 16.329 1.00 35.51 83 LYS A O 1
ATOM 635 N N . ILE A 1 84 ? 25.193 11.318 14.393 1.00 37.05 84 ILE A N 1
ATOM 636 C CA . ILE A 1 84 ? 25.013 12.738 14.114 1.00 36.82 84 ILE A CA 1
ATOM 637 C C . ILE A 1 84 ? 23.572 12.932 13.626 1.00 40.23 84 ILE A C 1
ATOM 638 O O . ILE A 1 84 ? 22.784 12.005 13.397 1.00 40.10 84 ILE A O 1
ATOM 643 N N . ASN A 1 85 ? 23.225 14.209 13.444 1.00 42.62 85 ASN A N 1
ATOM 644 C CA . ASN A 1 85 ? 21.944 14.599 12.877 1.00 43.11 85 ASN A CA 1
ATOM 645 C C . ASN A 1 85 ? 22.191 15.826 11.987 1.00 42.79 85 ASN A C 1
ATOM 646 O O . ASN A 1 85 ? 21.899 16.946 12.391 1.00 42.65 85 ASN A O 1
ATOM 651 N N . ALA A 1 86 ? 22.886 15.655 10.866 1.00 40.31 86 ALA A N 1
ATOM 652 C CA . ALA A 1 86 ? 23.349 16.809 10.139 1.00 39.05 86 ALA A CA 1
ATOM 653 C C . ALA A 1 86 ? 23.727 16.364 8.735 1.00 39.96 86 ALA A C 1
ATOM 654 O O . ALA A 1 86 ? 23.719 15.160 8.517 1.00 40.31 86 ALA A O 1
ATOM 656 N N . LEU A 1 87 ? 23.745 17.341 7.832 1.00 38.89 87 LEU A N 1
ATOM 657 C CA . LEU A 1 87 ? 24.097 17.109 6.452 1.00 39.71 87 LEU A CA 1
ATOM 658 C C . LEU A 1 87 ? 23.325 16.007 5.761 1.00 40.28 87 LEU A C 1
ATOM 659 O O . LEU A 1 87 ? 23.865 15.330 4.878 1.00 39.54 87 LEU A O 1
ATOM 664 N N . ASP A 1 88 ? 22.048 15.810 6.102 1.00 40.77 88 ASP A N 1
ATOM 665 C CA . ASP A 1 88 ? 21.259 14.738 5.530 1.00 43.02 88 ASP A CA 1
ATOM 666 C C . ASP A 1 88 ? 21.637 13.376 6.130 1.00 41.04 88 ASP A C 1
ATOM 667 O O . ASP A 1 88 ? 21.148 12.370 5.614 1.00 39.40 88 ASP A O 1
ATOM 672 N N . GLU A 1 89 ? 22.524 13.288 7.117 1.00 38.62 89 GLU A N 1
ATOM 673 C CA . GLU A 1 89 ? 23.069 12.003 7.544 1.00 37.75 89 GLU A CA 1
ATOM 674 C C . GLU A 1 89 ? 22.837 11.711 9.012 1.00 36.31 89 GLU A C 1
ATOM 675 O O . GLU A 1 89 ? 22.517 12.651 9.714 1.00 35.80 89 GLU A O 1
ATOM 681 N N . ASN A 1 90 ? 23.001 10.461 9.462 1.00 36.86 90 ASN A N 1
ATOM 682 C CA . ASN A 1 90 ? 22.826 10.208 10.899 1.00 37.21 90 ASN A CA 1
ATOM 683 C C . ASN A 1 90 ? 23.907 9.267 11.435 1.00 36.26 90 ASN A C 1
ATOM 684 O O . ASN A 1 90 ? 23.938 9.002 12.652 1.00 34.77 90 ASN A O 1
ATOM 689 N N . GLN A 1 91 ? 24.809 8.833 10.555 1.00 34.54 91 GLN A N 1
ATOM 690 C CA . GLN A 1 91 ? 25.878 7.953 11.028 1.00 33.92 91 GLN A CA 1
ATOM 691 C C . GLN A 1 91 ? 27.200 8.420 10.442 1.00 34.34 91 GLN A C 1
ATOM 692 O O . GLN A 1 91 ? 27.315 8.904 9.294 1.00 33.25 91 GLN A O 1
ATOM 698 N N . LEU A 1 92 ? 28.226 8.384 11.316 1.00 32.57 92 LEU A N 1
ATOM 699 C CA . LEU A 1 92 ? 29.542 8.839 10.835 1.00 30.15 92 LEU A CA 1
ATOM 700 C C . LEU A 1 92 ? 30.661 7.922 11.305 1.00 31.29 92 LEU A C 1
ATOM 701 O O . LEU A 1 92 ? 30.671 7.442 12.446 1.00 31.41 92 LEU A O 1
ATOM 706 N N . PHE A 1 93 ? 31.675 7.738 10.435 1.00 29.42 93 PHE A N 1
ATOM 707 C CA . PHE A 1 93 ? 32.809 6.918 10.846 1.00 28.45 93 PHE A CA 1
ATOM 708 C C . PHE A 1 93 ? 34.080 7.396 10.156 1.00 28.95 93 PHE A C 1
ATOM 709 O O . PHE A 1 93 ? 34.053 7.928 9.025 1.00 28.72 93 PHE A O 1
ATOM 717 N N . LEU A 1 94 ? 35.214 7.109 10.811 1.00 28.84 94 LEU A N 1
ATOM 718 C CA . LEU A 1 94 ? 36.547 7.354 10.287 1.00 28.29 94 LEU A CA 1
ATOM 719 C C . LEU A 1 94 ? 37.171 6.055 9.824 1.00 28.90 94 LEU A C 1
ATOM 720 O O . LEU A 1 94 ? 37.009 5.075 10.558 1.00 28.58 94 LEU A O 1
ATOM 725 N N . LEU A 1 95 ? 37.841 6.049 8.684 1.00 30.54 95 LEU A N 1
ATOM 726 C CA . LEU A 1 95 ? 38.400 4.824 8.149 1.00 33.29 95 LEU A CA 1
ATOM 727 C C . LEU A 1 95 ? 39.857 5.219 7.829 1.00 34.13 95 LEU A C 1
ATOM 728 O O . LEU A 1 95 ? 40.148 6.015 6.946 1.00 33.89 95 LEU A O 1
ATOM 733 N N . ASP A 1 96 ? 40.711 4.571 8.573 1.00 36.58 96 ASP A N 1
ATOM 734 C CA . ASP A 1 96 ? 42.135 4.800 8.489 1.00 41.29 96 ASP A CA 1
ATOM 735 C C . ASP A 1 96 ? 42.765 3.739 7.591 1.00 44.32 96 ASP A C 1
ATOM 736 O O . ASP A 1 96 ? 42.428 2.562 7.769 1.00 43.03 96 ASP A O 1
ATOM 741 N N . THR A 1 97 ? 43.310 4.207 6.476 1.00 48.33 97 THR A N 1
ATOM 742 C CA . THR A 1 97 ? 43.715 3.390 5.362 1.00 56.20 97 THR A CA 1
ATOM 743 C C . THR A 1 97 ? 45.154 3.609 4.903 1.00 62.67 97 THR A C 1
ATOM 744 O O . THR A 1 97 ? 45.845 4.534 5.289 1.00 61.72 97 THR A O 1
ATOM 748 N N . ASP A 1 98 ? 45.554 2.691 4.026 1.00 73.03 98 ASP A N 1
ATOM 749 C CA . ASP A 1 98 ? 46.889 2.745 3.421 1.00 82.99 98 ASP A CA 1
ATOM 750 C C . ASP A 1 98 ? 47.942 2.931 4.505 1.00 88.33 98 ASP A C 1
ATOM 751 O O . ASP A 1 98 ? 48.716 3.881 4.535 1.00 87.42 98 ASP A O 1
ATOM 756 N N . TYR A 1 99 ? 47.949 1.959 5.426 1.00 95.10 99 TYR A N 1
ATOM 757 C CA . TYR A 1 99 ? 48.788 2.007 6.611 1.00 101.05 99 TYR A CA 1
ATOM 758 C C . TYR A 1 99 ? 48.715 3.365 7.290 1.00 100.70 99 TYR A C 1
ATOM 759 O O . TYR A 1 99 ? 49.602 4.205 7.077 1.00 101.43 99 TYR A O 1
ATOM 768 N N . ASP A 1 100 ? 47.674 3.725 8.011 1.00 98.72 100 ASP A N 1
ATOM 769 C CA . ASP A 1 100 ? 47.419 4.958 8.712 1.00 96.13 100 ASP A CA 1
ATOM 770 C C . ASP A 1 100 ? 47.893 6.289 8.132 1.00 91.20 100 ASP A C 1
ATOM 771 O O . ASP A 1 100 ? 47.860 7.318 8.827 1.00 90.45 100 ASP A O 1
ATOM 776 N N . SER A 1 101 ? 48.124 6.389 6.842 1.00 85.07 101 SER A N 1
ATOM 777 C CA . SER A 1 101 ? 48.625 7.541 6.135 1.00 78.39 101 SER A CA 1
ATOM 778 C C . SER A 1 101 ? 47.521 8.185 5.317 1.00 72.86 101 SER A C 1
ATOM 779 O O . SER A 1 101 ? 47.777 9.140 4.581 1.00 72.73 101 SER A O 1
ATOM 782 N N . HIS A 1 102 ? 46.317 7.619 5.328 1.00 65.34 102 HIS A N 1
ATOM 783 C CA . HIS A 1 102 ? 45.179 8.188 4.641 1.00 58.88 102 HIS A CA 1
ATOM 784 C C . HIS A 1 102 ? 43.873 8.044 5.427 1.00 51.80 102 HIS A C 1
ATOM 785 O O . HIS A 1 102 ? 43.226 6.999 5.378 1.00 48.58 102 HIS A O 1
ATOM 792 N N . LEU A 1 103 ? 43.375 9.154 5.963 1.00 44.18 103 LEU A N 1
ATOM 793 C CA . LEU A 1 103 ? 42.128 9.126 6.703 1.00 39.54 103 LEU A CA 1
ATOM 794 C C . LEU A 1 103 ? 40.913 9.374 5.831 1.00 37.47 103 LEU A C 1
ATOM 795 O O . LEU A 1 103 ? 40.868 10.372 5.122 1.00 38.82 103 LEU A O 1
ATOM 800 N N . LEU A 1 104 ? 39.915 8.506 5.902 1.00 33.84 104 LEU A N 1
ATOM 801 C CA . LEU A 1 104 ? 38.642 8.710 5.281 1.00 33.55 104 LEU A CA 1
ATOM 802 C C . LEU A 1 104 ? 37.606 9.066 6.372 1.00 31.99 104 LEU A C 1
ATOM 803 O O . LEU A 1 104 ? 37.622 8.503 7.452 1.00 29.84 104 LEU A O 1
ATOM 808 N N . LEU A 1 105 ? 36.751 10.024 6.030 1.00 30.55 105 LEU A N 1
ATOM 809 C CA . LEU A 1 105 ? 35.665 10.445 6.877 1.00 31.65 105 LEU A CA 1
ATOM 810 C C . LEU A 1 105 ? 34.405 10.107 6.048 1.00 32.76 105 LEU A C 1
ATOM 811 O O . LEU A 1 105 ? 34.348 10.589 4.927 1.00 33.18 105 LEU A O 1
ATOM 816 N N . CYS A 1 106 ? 33.502 9.290 6.569 1.00 32.49 106 CYS A N 1
ATOM 817 C CA . CYS A 1 106 ? 32.345 8.843 5.797 1.00 31.35 106 CYS A CA 1
ATOM 818 C C . CYS A 1 106 ? 31.057 9.079 6.580 1.00 30.75 106 CYS A C 1
ATOM 819 O O . CYS A 1 106 ? 31.037 9.041 7.827 1.00 29.89 106 CYS A O 1
ATOM 822 N N . MET A 1 107 ? 29.987 9.409 5.850 1.00 31.18 107 MET A N 1
ATOM 823 C CA . MET A 1 107 ? 28.695 9.658 6.518 1.00 31.90 107 MET A CA 1
ATOM 824 C C . MET A 1 107 ? 27.616 8.858 5.789 1.00 33.76 107 MET A C 1
ATOM 825 O O . MET A 1 107 ? 27.741 8.553 4.596 1.00 34.74 107 MET A O 1
ATOM 830 N N . GLU A 1 108 ? 26.605 8.457 6.543 1.00 35.41 108 GLU A N 1
ATOM 831 C CA . GLU A 1 108 ? 25.506 7.656 6.061 1.00 37.79 108 GLU A CA 1
ATOM 832 C C . GLU A 1 108 ? 24.211 7.961 6.831 1.00 38.03 108 GLU A C 1
ATOM 833 O O . GLU A 1 108 ? 24.180 8.544 7.906 1.00 36.40 108 GLU A O 1
ATOM 839 N N . ASN A 1 109 ? 23.123 7.556 6.175 1.00 39.28 109 ASN A N 1
ATOM 840 C CA . ASN A 1 109 ? 21.784 7.746 6.727 1.00 40.21 109 ASN A CA 1
ATOM 841 C C . ASN A 1 109 ? 21.178 6.364 6.902 1.00 40.08 109 ASN A C 1
ATOM 842 O O . ASN A 1 109 ? 21.088 5.655 5.893 1.00 38.23 109 ASN A O 1
ATOM 847 N N . SER A 1 110 ? 20.962 5.915 8.143 1.00 41.46 110 SER A N 1
ATOM 848 C CA . SER A 1 110 ? 20.497 4.492 8.234 1.00 44.17 110 SER A CA 1
ATOM 849 C C . SER A 1 110 ? 19.196 4.207 7.503 1.00 46.58 110 SER A C 1
ATOM 850 O O . SER A 1 110 ? 19.029 3.080 7.007 1.00 48.50 110 SER A O 1
ATOM 853 N N . ALA A 1 111 ? 18.310 5.163 7.261 1.00 48.18 111 ALA A N 1
ATOM 854 C CA . ALA A 1 111 ? 17.132 4.904 6.437 1.00 51.34 111 ALA A CA 1
ATOM 855 C C . ALA A 1 111 ? 17.443 4.377 5.044 1.00 52.83 111 ALA A C 1
ATOM 856 O O . ALA A 1 111 ? 16.565 3.741 4.445 1.00 54.93 111 ALA A O 1
ATOM 858 N N . SER A 1 112 ? 18.588 4.651 4.427 1.00 53.02 112 SER A N 1
ATOM 859 C CA . SER A 1 112 ? 18.923 4.286 3.073 1.00 51.76 112 SER A CA 1
ATOM 860 C C . SER A 1 112 ? 20.431 4.466 2.877 1.00 52.35 112 SER A C 1
ATOM 861 O O . SER A 1 112 ? 20.935 5.316 2.125 1.00 50.27 112 SER A O 1
ATOM 864 N N . PRO A 1 113 ? 21.169 3.563 3.516 1.00 53.12 113 PRO A N 1
ATOM 865 C CA . PRO A 1 113 ? 22.621 3.525 3.457 1.00 53.07 113 PRO A CA 1
ATOM 866 C C . PRO A 1 113 ? 23.151 3.591 2.042 1.00 52.62 113 PRO A C 1
ATOM 867 O O . PRO A 1 113 ? 23.985 4.446 1.731 1.00 51.67 113 PRO A O 1
ATOM 871 N N . GLU A 1 114 ? 22.549 2.836 1.135 1.00 53.76 114 GLU A N 1
ATOM 872 C CA . GLU A 1 114 ? 22.950 2.794 -0.263 1.00 56.02 114 GLU A CA 1
ATOM 873 C C . GLU A 1 114 ? 22.767 4.096 -1.023 1.00 54.52 114 GLU A C 1
ATOM 874 O O . GLU A 1 114 ? 23.455 4.353 -2.016 1.00 54.89 114 GLU A O 1
ATOM 880 N N . HIS A 1 115 ? 21.850 4.968 -0.635 1.00 54.06 115 HIS A N 1
ATOM 881 C CA . HIS A 1 115 ? 21.668 6.227 -1.348 1.00 54.12 115 HIS A CA 1
ATOM 882 C C . HIS A 1 115 ? 22.366 7.416 -0.704 1.00 51.77 115 HIS A C 1
ATOM 883 O O . HIS A 1 115 ? 22.866 8.254 -1.448 1.00 52.43 115 HIS A O 1
ATOM 890 N N . SER A 1 116 ? 22.672 7.368 0.586 1.00 46.89 116 SER A N 1
ATOM 891 C CA . SER A 1 116 ? 23.199 8.488 1.315 1.00 42.80 116 SER A CA 1
ATOM 892 C C . SER A 1 116 ? 24.687 8.468 1.649 1.00 41.06 116 SER A C 1
ATOM 893 O O . SER A 1 116 ? 25.123 9.482 2.202 1.00 41.82 116 SER A O 1
ATOM 896 N N . LEU A 1 117 ? 25.414 7.410 1.412 1.00 37.95 117 LEU A N 1
ATOM 897 C CA . LEU A 1 117 ? 26.780 7.210 1.810 1.00 36.88 117 LEU A CA 1
ATOM 898 C C . LEU A 1 117 ? 27.767 8.117 1.093 1.00 36.57 117 LEU A C 1
ATOM 899 O O . LEU A 1 117 ? 27.897 8.047 -0.129 1.00 35.68 117 LEU A O 1
ATOM 904 N N . VAL A 1 118 ? 28.448 8.969 1.838 1.00 36.48 118 VAL A N 1
ATOM 905 C CA . VAL A 1 118 ? 29.449 9.850 1.208 1.00 35.52 118 VAL A CA 1
ATOM 906 C C . VAL A 1 118 ? 30.720 9.724 2.058 1.00 35.66 118 VAL A C 1
ATOM 907 O O . VAL A 1 118 ? 30.644 9.623 3.275 1.00 34.61 118 VAL A O 1
ATOM 911 N N . CYS A 1 119 ? 31.860 9.727 1.372 1.00 35.57 119 CYS A N 1
ATOM 912 C CA . CYS A 1 119 ? 33.163 9.649 2.009 1.00 32.95 119 CYS A CA 1
ATOM 913 C C . CYS A 1 119 ? 34.006 10.822 1.501 1.00 33.61 119 CYS A C 1
ATOM 914 O O . CYS A 1 119 ? 33.989 11.196 0.306 1.00 34.21 119 CYS A O 1
ATOM 917 N N . GLN A 1 120 ? 34.865 11.335 2.374 1.00 31.46 120 GLN A N 1
ATOM 918 C CA . GLN A 1 120 ? 35.820 12.378 2.006 1.00 30.95 120 GLN A CA 1
ATOM 919 C C . GLN A 1 120 ? 37.234 11.858 2.321 1.00 28.82 120 GLN A C 1
ATOM 920 O O . GLN A 1 120 ? 37.436 11.270 3.393 1.00 28.49 120 GLN A O 1
ATOM 926 N N . SER A 1 121 ? 38.173 12.156 1.459 1.00 27.44 121 SER A N 1
ATOM 927 C CA . SER A 1 121 ? 39.561 11.734 1.692 1.00 25.97 121 SER A CA 1
ATOM 928 C C . SER A 1 121 ? 40.220 12.917 2.404 1.00 26.91 121 SER A C 1
ATOM 929 O O . SER A 1 121 ? 40.099 14.072 1.970 1.00 23.58 121 SER A O 1
ATOM 932 N N . LEU A 1 122 ? 40.757 12.649 3.595 1.00 27.36 122 LEU A N 1
ATOM 933 C CA . LEU A 1 122 ? 41.339 13.764 4.366 1.00 27.49 122 LEU A CA 1
ATOM 934 C C . LEU A 1 122 ? 42.851 13.705 4.343 1.00 27.27 122 LEU A C 1
ATOM 935 O O . LEU A 1 122 ? 43.415 12.617 4.469 1.00 28.45 122 LEU A O 1
ATOM 940 N N . ALA A 1 123 ? 43.477 14.878 4.385 1.00 26.85 123 ALA A N 1
ATOM 941 C CA . ALA A 1 123 ? 44.938 14.891 4.464 1.00 27.38 123 ALA A CA 1
ATOM 942 C C . ALA A 1 123 ? 45.420 16.103 5.273 1.00 28.48 123 ALA A C 1
ATOM 943 O O . ALA A 1 123 ? 44.722 17.090 5.462 1.00 27.01 123 ALA A O 1
ATOM 945 N N . ARG A 1 124 ? 46.682 16.002 5.675 1.00 29.88 124 ARG A N 1
ATOM 946 C CA . ARG A 1 124 ? 47.321 17.006 6.486 1.00 33.40 124 ARG A CA 1
ATOM 947 C C . ARG A 1 124 ? 47.613 18.246 5.646 1.00 34.95 124 ARG A C 1
ATOM 948 O O . ARG A 1 124 ? 47.603 19.315 6.261 1.00 34.97 124 ARG A O 1
ATOM 956 N N . THR A 1 125 ? 47.720 18.175 4.327 1.00 34.92 125 THR A N 1
ATOM 957 C CA . THR A 1 125 ? 47.801 19.370 3.476 1.00 37.25 125 THR A CA 1
ATOM 958 C C . THR A 1 125 ? 46.697 19.271 2.410 1.00 37.74 125 THR A C 1
ATOM 959 O O . THR A 1 125 ? 46.069 18.206 2.298 1.00 35.15 125 THR A O 1
ATOM 963 N N . LEU A 1 126 ? 46.471 20.326 1.634 1.00 39.55 126 LEU A N 1
ATOM 964 C CA . LEU A 1 126 ? 45.413 20.242 0.609 1.00 41.44 126 LEU A CA 1
ATOM 965 C C . LEU A 1 126 ? 45.885 19.640 -0.699 1.00 40.63 126 LEU A C 1
ATOM 966 O O . LEU A 1 126 ? 45.183 19.399 -1.672 1.00 41.40 126 LEU A O 1
ATOM 971 N N . GLU A 1 127 ? 47.116 19.212 -0.848 1.00 40.29 127 GLU A N 1
ATOM 972 C CA . GLU A 1 127 ? 47.756 18.579 -1.950 1.00 40.39 127 GLU A CA 1
ATOM 973 C C . GLU A 1 127 ? 47.085 17.281 -2.401 1.00 40.82 127 GLU A C 1
ATOM 974 O O . GLU A 1 127 ? 46.676 16.403 -1.623 1.00 40.64 127 GLU A O 1
ATOM 980 N N . VAL A 1 128 ? 46.654 17.268 -3.669 1.00 40.40 128 VAL A N 1
ATOM 981 C CA . VAL A 1 128 ? 46.097 16.135 -4.330 1.00 38.81 128 VAL A CA 1
ATOM 982 C C . VAL A 1 128 ? 46.880 15.854 -5.648 1.00 37.43 128 VAL A C 1
ATOM 983 O O . VAL A 1 128 ? 47.323 16.793 -6.295 1.00 33.11 128 VAL A O 1
ATOM 987 N N . ASP A 1 129 ? 46.570 14.631 -6.096 1.00 35.53 129 ASP A N 1
ATOM 988 C CA . ASP A 1 129 ? 47.040 14.143 -7.379 1.00 35.62 129 ASP A CA 1
ATOM 989 C C . ASP A 1 129 ? 46.382 12.769 -7.606 1.00 36.81 129 ASP A C 1
ATOM 990 O O . ASP A 1 129 ? 45.704 12.209 -6.724 1.00 34.97 129 ASP A O 1
ATOM 995 N N . ASP A 1 130 ? 46.643 12.211 -8.784 1.00 36.47 130 ASP A N 1
ATOM 996 C CA . ASP A 1 130 ? 46.030 10.967 -9.194 1.00 37.20 130 ASP A CA 1
ATOM 997 C C . ASP A 1 130 ? 46.249 9.828 -8.205 1.00 38.07 130 ASP A C 1
ATOM 998 O O . ASP A 1 130 ? 45.316 9.129 -7.825 1.00 37.68 130 ASP A O 1
ATOM 1003 N N . GLN A 1 131 ? 47.519 9.675 -7.844 1.00 37.87 131 GLN A N 1
ATOM 1004 C CA . GLN A 1 131 ? 47.878 8.601 -6.956 1.00 40.20 131 GLN A CA 1
ATOM 1005 C C . GLN A 1 131 ? 47.104 8.626 -5.643 1.00 38.70 131 GLN A C 1
ATOM 1006 O O . GLN A 1 131 ? 46.756 7.568 -5.116 1.00 40.13 131 GLN A O 1
ATOM 1012 N N . ILE A 1 132 ? 46.918 9.779 -5.034 1.00 34.55 132 ILE A N 1
ATOM 1013 C CA . ILE A 1 132 ? 46.145 9.907 -3.821 1.00 33.02 132 ILE A CA 1
ATOM 1014 C C . ILE A 1 132 ? 44.675 9.623 -4.094 1.00 31.55 132 ILE A C 1
ATOM 1015 O O . ILE A 1 132 ? 43.951 9.056 -3.282 1.00 26.69 132 ILE A O 1
ATOM 1020 N N . ARG A 1 133 ? 44.202 10.089 -5.263 1.00 30.53 133 ARG A N 1
ATOM 1021 C CA . ARG A 1 133 ? 42.839 9.749 -5.676 1.00 32.17 133 ARG A CA 1
ATOM 1022 C C . ARG A 1 133 ? 42.775 8.234 -5.904 1.00 31.75 133 ARG A C 1
ATOM 1023 O O . ARG A 1 133 ? 41.782 7.598 -5.585 1.00 31.84 133 ARG A O 1
ATOM 1031 N N . GLU A 1 134 ? 43.817 7.583 -6.339 1.00 33.33 134 GLU A N 1
ATOM 1032 C CA . GLU A 1 134 ? 43.815 6.150 -6.601 1.00 37.49 134 GLU A CA 1
ATOM 1033 C C . GLU A 1 134 ? 43.844 5.374 -5.284 1.00 37.59 134 GLU A C 1
ATOM 1034 O O . GLU A 1 134 ? 43.006 4.469 -5.089 1.00 35.92 134 GLU A O 1
ATOM 1040 N N . LYS A 1 135 ? 44.561 5.947 -4.317 1.00 36.98 135 LYS A N 1
ATOM 1041 C CA . LYS A 1 135 ? 44.580 5.348 -2.984 1.00 39.06 135 LYS A CA 1
ATOM 1042 C C . LYS A 1 135 ? 43.221 5.473 -2.335 1.00 37.93 135 LYS A C 1
ATOM 1043 O O . LYS A 1 135 ? 42.746 4.525 -1.691 1.00 39.62 135 LYS A O 1
ATOM 1049 N N . PHE A 1 136 ? 42.519 6.576 -2.578 1.00 35.33 136 PHE A N 1
ATOM 1050 C CA . PHE A 1 136 ? 41.166 6.701 -2.059 1.00 34.52 136 PHE A CA 1
ATOM 1051 C C . PHE A 1 136 ? 40.266 5.640 -2.686 1.00 37.28 136 PHE A C 1
ATOM 1052 O O . PHE A 1 136 ? 39.499 4.962 -1.957 1.00 39.26 136 PHE A O 1
ATOM 1060 N N . GLU A 1 137 ? 40.271 5.446 -3.999 1.00 37.61 137 GLU A N 1
ATOM 1061 C CA . GLU A 1 137 ? 39.469 4.415 -4.653 1.00 39.22 137 GLU A CA 1
ATOM 1062 C C . GLU A 1 137 ? 39.771 3.016 -4.100 1.00 36.70 137 GLU A C 1
ATOM 1063 O O . GLU A 1 137 ? 38.833 2.236 -4.035 1.00 35.56 137 GLU A O 1
ATOM 1069 N N . ASP A 1 138 ? 41.016 2.645 -3.863 1.00 36.07 138 ASP A N 1
ATOM 1070 C CA . ASP A 1 138 ? 41.359 1.357 -3.305 1.00 37.24 138 ASP A CA 1
ATOM 1071 C C . ASP A 1 138 ? 40.626 1.129 -1.978 1.00 38.57 138 ASP A C 1
ATOM 1072 O O . ASP A 1 138 ? 40.115 0.036 -1.840 1.00 40.84 138 ASP A O 1
ATOM 1077 N N . ALA A 1 139 ? 40.671 2.073 -1.043 1.00 36.14 139 ALA A N 1
ATOM 1078 C CA . ALA A 1 139 ? 39.966 1.939 0.221 1.00 34.53 139 ALA A CA 1
ATOM 1079 C C . ALA A 1 139 ? 38.452 1.873 0.054 1.00 34.22 139 ALA A C 1
ATOM 1080 O O . ALA A 1 139 ? 37.797 1.058 0.713 1.00 34.66 139 ALA A O 1
ATOM 1082 N N . LEU A 1 140 ? 37.858 2.728 -0.798 1.00 32.32 140 LEU A N 1
ATOM 1083 C CA . LEU A 1 140 ? 36.439 2.670 -1.068 1.00 31.91 140 LEU A CA 1
ATOM 1084 C C . LEU A 1 140 ? 35.954 1.314 -1.582 1.00 33.08 140 LEU A C 1
ATOM 1085 O O . LEU A 1 140 ? 34.825 0.945 -1.242 1.00 31.73 140 LEU A O 1
ATOM 1090 N N . LYS A 1 141 ? 36.774 0.539 -2.312 1.00 32.46 141 LYS A N 1
ATOM 1091 C CA . LYS A 1 141 ? 36.329 -0.757 -2.769 1.00 37.17 141 LYS A CA 1
ATOM 1092 C C . LYS A 1 141 ? 36.146 -1.776 -1.641 1.00 36.91 141 LYS A C 1
ATOM 1093 O O . LYS A 1 141 ? 35.314 -2.630 -1.883 1.00 34.87 141 LYS A O 1
ATOM 1099 N N . THR A 1 142 ? 36.676 -1.598 -0.445 1.00 35.28 142 THR A N 1
ATOM 1100 C CA . THR A 1 142 ? 36.436 -2.500 0.658 1.00 36.48 142 THR A CA 1
ATOM 1101 C C . THR A 1 142 ? 35.075 -2.219 1.320 1.00 38.91 142 THR A C 1
ATOM 1102 O O . THR A 1 142 ? 34.719 -2.954 2.264 1.00 39.70 142 THR A O 1
ATOM 1106 N N . LEU A 1 143 ? 34.399 -1.177 0.844 1.00 37.21 143 LEU A N 1
ATOM 1107 C CA . LEU A 1 143 ? 33.110 -0.791 1.345 1.00 38.22 143 LEU A CA 1
ATOM 1108 C C . LEU A 1 143 ? 32.026 -1.647 0.687 1.00 40.36 143 LEU A C 1
ATOM 1109 O O . LEU A 1 143 ? 32.163 -2.042 -0.469 1.00 38.87 143 LEU A O 1
ATOM 1114 N N . SER A 1 144 ? 30.889 -1.836 1.361 1.00 42.98 144 SER A N 1
ATOM 1115 C CA . SER A 1 144 ? 29.828 -2.653 0.764 1.00 44.09 144 SER A CA 1
ATOM 1116 C C . SER A 1 144 ? 29.104 -1.921 -0.363 1.00 42.51 144 SER A C 1
ATOM 1117 O O . SER A 1 144 ? 28.842 -2.523 -1.408 1.00 42.42 144 SER A O 1
ATOM 1120 N N . VAL A 1 145 ? 28.685 -0.677 -0.137 1.00 41.76 145 VAL A N 1
ATOM 1121 C CA . VAL A 1 145 ? 28.011 0.010 -1.244 1.00 41.62 145 VAL A CA 1
ATOM 1122 C C . VAL A 1 145 ? 29.018 0.502 -2.274 1.00 40.68 145 VAL A C 1
ATOM 1123 O O . VAL A 1 145 ? 30.100 0.924 -1.928 1.00 40.01 145 VAL A O 1
ATOM 1127 N N . PRO A 1 146 ? 28.832 0.097 -3.526 1.00 40.95 146 PRO A N 1
ATOM 1128 C CA . PRO A 1 146 ? 29.676 0.495 -4.654 1.00 40.14 146 PRO A CA 1
ATOM 1129 C C . PRO A 1 146 ? 29.853 2.011 -4.712 1.00 36.44 146 PRO A C 1
ATOM 1130 O O . PRO A 1 146 ? 28.891 2.760 -4.498 1.00 33.18 146 PRO A O 1
ATOM 1134 N N . MET A 1 147 ? 31.092 2.502 -4.923 1.00 33.68 147 MET A N 1
ATOM 1135 C CA . MET A 1 147 ? 31.180 3.988 -4.826 1.00 34.93 147 MET A CA 1
ATOM 1136 C C . MET A 1 147 ? 31.899 4.619 -6.002 1.00 33.27 147 MET A C 1
ATOM 1137 O O . MET A 1 147 ? 32.676 3.906 -6.636 1.00 33.28 147 MET A O 1
ATOM 1142 N N . ARG A 1 148 ? 31.613 5.895 -6.231 1.00 33.33 148 ARG A N 1
ATOM 1143 C CA . ARG A 1 148 ? 32.329 6.597 -7.298 1.00 34.99 148 ARG A CA 1
ATOM 1144 C C . ARG A 1 148 ? 33.012 7.883 -6.830 1.00 34.26 148 ARG A C 1
ATOM 1145 O O . ARG A 1 148 ? 32.381 8.715 -6.171 1.00 33.42 148 ARG A O 1
ATOM 1153 N N . ILE A 1 149 ? 34.295 8.082 -7.178 1.00 34.71 149 ILE A N 1
ATOM 1154 C CA . ILE A 1 149 ? 34.875 9.369 -6.825 1.00 37.56 149 ILE A CA 1
ATOM 1155 C C . ILE A 1 149 ? 34.529 10.500 -7.788 1.00 37.51 149 ILE A C 1
ATOM 1156 O O . ILE A 1 149 ? 34.164 10.336 -8.944 1.00 37.84 149 ILE A O 1
ATOM 1161 N N . LEU A 1 150 ? 34.223 11.660 -7.171 1.00 35.68 150 LEU A N 1
ATOM 1162 C CA . LEU A 1 150 ? 33.931 12.871 -7.898 1.00 33.63 150 LEU A CA 1
ATOM 1163 C C . LEU A 1 150 ? 35.192 13.432 -8.581 1.00 33.30 150 LEU A C 1
ATOM 1164 O O . LEU A 1 150 ? 36.331 13.099 -8.287 1.00 32.80 150 LEU A O 1
ATOM 1169 N N . PRO A 1 151 ? 34.967 14.069 -9.732 1.00 33.62 151 PRO A N 1
ATOM 1170 C CA . PRO A 1 151 ? 36.016 14.650 -10.535 1.00 35.61 151 PRO A CA 1
ATOM 1171 C C . PRO A 1 151 ? 36.812 15.632 -9.689 1.00 35.54 151 PRO A C 1
ATOM 1172 O O . PRO A 1 151 ? 36.209 16.341 -8.912 1.00 33.79 151 PRO A O 1
ATOM 1176 N N . ALA A 1 152 ? 38.125 15.644 -9.843 1.00 37.64 152 ALA A N 1
ATOM 1177 C CA . ALA A 1 152 ? 38.958 16.627 -9.183 1.00 38.03 152 ALA A CA 1
ATOM 1178 C C . ALA A 1 152 ? 38.579 18.037 -9.626 1.00 40.22 152 ALA A C 1
ATOM 1179 O O . ALA A 1 152 ? 38.165 18.270 -10.761 1.00 41.01 152 ALA A O 1
ATOM 1181 N N . GLN A 1 153 ? 38.480 18.938 -8.681 1.00 41.97 153 GLN A N 1
ATOM 1182 C CA . GLN A 1 153 ? 38.250 20.353 -8.808 1.00 44.33 153 GLN A CA 1
ATOM 1183 C C . GLN A 1 153 ? 39.297 21.034 -7.920 1.00 43.55 153 GLN A C 1
ATOM 1184 O O . GLN A 1 153 ? 39.453 20.704 -6.746 1.00 42.02 153 GLN A O 1
ATOM 1190 N N . LEU A 1 154 ? 40.142 21.837 -8.535 1.00 43.95 154 LEU A N 1
ATOM 1191 C CA . LEU A 1 154 ? 41.247 22.503 -7.879 1.00 45.94 154 LEU A CA 1
ATOM 1192 C C . LEU A 1 154 ? 40.790 23.561 -6.888 1.00 45.67 154 LEU A C 1
ATOM 1193 O O . LEU A 1 154 ? 41.327 23.725 -5.805 1.00 43.77 154 LEU A O 1
ATOM 1198 N N . GLU A 1 155 ? 39.787 24.338 -7.254 1.00 48.28 155 GLU A N 1
ATOM 1199 C CA . GLU A 1 155 ? 39.303 25.379 -6.362 1.00 51.18 155 GLU A CA 1
ATOM 1200 C C . GLU A 1 155 ? 37.852 25.047 -6.044 1.00 51.84 155 GLU A C 1
ATOM 1201 O O . GLU A 1 155 ? 37.095 24.669 -6.943 1.00 52.46 155 GLU A O 1
ATOM 1207 N N . GLU A 1 156 ? 37.509 25.202 -4.783 1.00 51.51 156 GLU A N 1
ATOM 1208 C CA . GLU A 1 156 ? 36.149 24.929 -4.320 1.00 53.61 156 GLU A CA 1
ATOM 1209 C C . GLU A 1 156 ? 35.904 25.943 -3.189 1.00 52.96 156 GLU A C 1
ATOM 1210 O O . GLU A 1 156 ? 36.690 26.012 -2.247 1.00 49.91 156 GLU A O 1
ATOM 1216 N N . GLN A 1 157 ? 34.864 26.745 -3.366 1.00 52.75 157 GLN A N 1
ATOM 1217 C CA . GLN A 1 157 ? 34.616 27.768 -2.362 1.00 53.56 157 GLN A CA 1
ATOM 1218 C C . GLN A 1 157 ? 34.195 27.140 -1.034 1.00 51.51 157 GLN A C 1
ATOM 1219 O O . GLN A 1 157 ? 33.366 26.244 -0.922 1.00 48.96 157 GLN A O 1
ATOM 1225 N N . CYS A 1 158 ? 34.827 27.624 0.023 1.00 48.82 158 CYS A N 1
ATOM 1226 C CA . CYS A 1 158 ? 34.563 27.183 1.391 1.00 50.00 158 CYS A CA 1
ATOM 1227 C C . CYS A 1 158 ? 35.454 25.989 1.727 1.00 48.90 158 CYS A C 1
ATOM 1228 O O . CYS A 1 158 ? 35.387 25.462 2.829 1.00 49.17 158 CYS A O 1
ATOM 1231 N N . ARG A 1 159 ? 36.299 25.505 0.845 1.00 47.48 159 ARG A N 1
ATOM 1232 C CA . ARG A 1 159 ? 37.186 24.407 1.094 1.00 49.12 159 ARG A CA 1
ATOM 1233 C C . ARG A 1 159 ? 38.592 24.879 1.500 1.00 52.85 159 ARG A C 1
ATOM 1234 O O . ARG A 1 159 ? 39.345 25.287 0.619 1.00 53.70 159 ARG A O 1
ATOM 1242 N N . VAL A 1 160 ? 38.892 24.769 2.793 1.00 54.53 160 VAL A N 1
ATOM 1243 C CA . VAL A 1 160 ? 40.252 25.032 3.242 1.00 57.63 160 VAL A CA 1
ATOM 1244 C C . VAL A 1 160 ? 40.930 23.663 3.467 1.00 58.09 160 VAL A C 1
ATOM 1245 O O . VAL A 1 160 ? 41.963 23.473 2.790 1.00 60.79 160 VAL A O 1
#

Organism: Sus scrofa (NCBI:txid9823)

B-factor: mean 50.21, std 26.71, range [21.72, 163.49]

Foldseek 3Di:
DPDADDDDDDDQVLAWDFKFFQWKKFFPA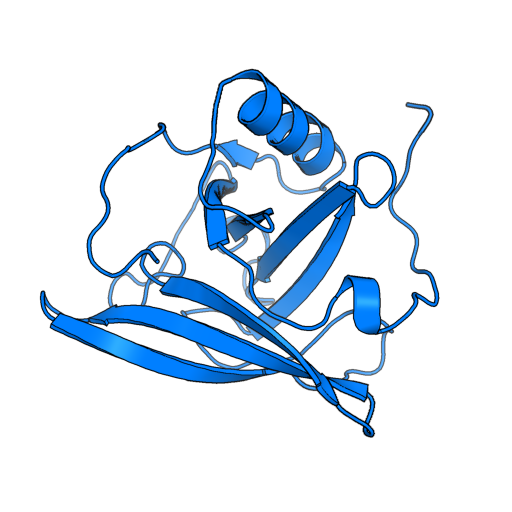ADFPPQQAPVFKIWTTWGQDPQRWIKTWIWGCHPVDIDIDIWTFDDDPDHQWTATDGNRFGIWGWTQDPPSQKIKIWTAHVVCRNHHIMITIMHPDNDDDDVSVVRVQVVQVSDDRHMGIDDGDPDDPRTD

Secondary structure (DSSP, 8-state):
-----------HHHHSEE-EEEEEEEESS----STT-GGGEEEEEEEE-TTS-EEEEEEEEEBTEEEEEEEEEEE-SSTT-EEEEETTEEEEEEEEETTTTEEEEEEE-TT-HHHH-EEEEEESSS---HHHHHHHHHHHTTSSS-EEEPPP-S--TT--

Nearest PDB structures (foldseek):
  1exs-assembly1_A-2  TM=1.006E+00  e=3.263E-29  Sus scrofa
  4omw-assembly2_C  TM=8.044E-01  e=1.149E-16  Capra hircus
  4nli-assembly1_A  TM=7.982E-01  e=2.051E-16  Ovis aries
  1beb-assembly2_B  TM=8.348E-01  e=5.573E-16  Bos taurus
  7lwc-assembly1_B  TM=8.423E-01  e=7.643E-16  Capra hircus

InterPro domains:
  IPR000566 Lipocalin/cytosolic fatty-acid binding domain [PF00061] (34-165)
  IPR002345 Lipocalin [PTHR11430] (4-162)
  IPR002447 Beta-lactoglobulin [PR01172] (24-37)
  IPR002447 Beta-lactoglobulin [PR01172] (41-51)
  IPR002447 Beta-lactoglobulin [PR01172] (62-76)
  IPR002447 Beta-lactoglobulin [PR01172] (89-103)
  IPR002447 Beta-lactoglobulin [PR01172] (110-125)
  IPR002447 Beta-lactoglobulin [PR01172] (135-154)
  IPR012674 Calycin [G3DSA:2.40.128.20] (19-178)
  IPR012674 Calycin [SSF50814] (22-176)
  IPR022272 Lipocalin family conserved site [PS00213] (27-40)

Sequence (160 aa):
VEVTPIMTELDTQKVAGTWHTVAMAVSDVSLLDAKSSPLKAYVEGLKPTPEGDLEILLQKRENDKCAQEVLLAKKTDIPAVFKINALDENQLFLLDTDYDSHLLLCMENSASPEHSLVCQSLARTLEVDDQIREKFEDALKTLSVPMRILPAQLEEQCRV

Radius of gyration: 14.58 Å; Cα contacts (8 Å, |Δi|>4): 331; chains: 1; bounding box: 32×41×37 Å